Protein AF-A0A3A9EK99-F1 (afdb_monomer)

Sequence (168 aa):
MALDNLTIPALYSINSTQPDSRQIEITINLLFEGACFGKYLFSLEAINAAASDIQNVPIVDEDGTCGVGVIPESAGSRWTKLLVDGKWRNYLQVDALLWTKMQDKLPDIKKNSKDFYNIEVDLADVESDLQGNGLYVVSAFSVIGCRLTQQATDYSTFSNRYGKLPKR

Structure (mmCIF, N/CA/C/O backbone):
data_AF-A0A3A9EK99-F1
#
_entry.id   AF-A0A3A9EK99-F1
#
loop_
_atom_site.group_PDB
_atom_site.id
_atom_site.type_symbol
_atom_site.label_atom_id
_atom_site.label_alt_id
_atom_site.label_comp_id
_atom_site.label_asym_id
_atom_site.label_entity_id
_atom_site.label_seq_id
_atom_site.pdbx_PDB_ins_code
_atom_site.Cartn_x
_atom_site.Cartn_y
_atom_site.Cartn_z
_atom_site.occupancy
_atom_site.B_iso_or_equiv
_atom_site.auth_seq_id
_atom_site.auth_comp_id
_atom_site.auth_asym_id
_atom_site.auth_atom_id
_atom_site.pdbx_PDB_model_num
ATOM 1 N N . MET A 1 1 ? -17.245 -2.930 13.860 1.00 50.28 1 MET A N 1
ATOM 2 C CA . MET A 1 1 ? -17.864 -3.623 12.694 1.00 50.28 1 MET A CA 1
ATOM 3 C C . MET A 1 1 ? -16.707 -4.041 11.809 1.00 50.28 1 MET A C 1
ATOM 5 O O . MET A 1 1 ? -15.943 -3.157 11.443 1.00 50.28 1 MET A O 1
ATOM 9 N N . ALA A 1 2 ? -16.541 -5.333 11.525 1.00 53.75 2 ALA A N 1
ATOM 10 C CA . ALA A 1 2 ? -15.514 -5.787 10.590 1.00 53.75 2 ALA A CA 1
ATOM 11 C C . ALA A 1 2 ? -15.927 -5.396 9.163 1.00 53.75 2 ALA A C 1
ATOM 13 O O . ALA A 1 2 ? -17.092 -5.559 8.792 1.00 53.75 2 ALA A O 1
ATOM 14 N N . LEU A 1 3 ? -15.008 -4.800 8.410 1.00 63.88 3 LEU A N 1
ATOM 15 C CA . LEU A 1 3 ? -15.165 -4.569 6.981 1.00 63.88 3 LEU A CA 1
ATOM 16 C C . LEU A 1 3 ? -14.282 -5.587 6.261 1.00 63.88 3 LEU A C 1
ATOM 18 O O . LEU A 1 3 ? -13.071 -5.588 6.459 1.00 63.88 3 LEU A O 1
ATOM 22 N N . ASP A 1 4 ? -14.889 -6.414 5.412 1.00 72.19 4 ASP A N 1
ATOM 23 C CA . ASP A 1 4 ? -14.172 -7.541 4.810 1.00 72.19 4 ASP A CA 1
ATOM 24 C C . ASP A 1 4 ? -13.038 -7.092 3.880 1.00 72.19 4 ASP A C 1
ATOM 26 O O . ASP A 1 4 ? -12.004 -7.746 3.853 1.00 72.19 4 ASP A O 1
ATOM 30 N N . ASN A 1 5 ? -13.202 -5.981 3.143 1.00 83.75 5 ASN A N 1
ATOM 31 C CA . ASN A 1 5 ? -12.177 -5.457 2.234 1.00 83.75 5 ASN A CA 1
ATOM 32 C C . ASN A 1 5 ? -12.203 -3.921 2.119 1.00 83.75 5 ASN A C 1
ATOM 34 O O . ASN A 1 5 ? -13.277 -3.312 2.058 1.00 83.75 5 ASN A O 1
ATOM 38 N N . LEU A 1 6 ? -11.024 -3.301 2.011 1.00 87.00 6 LEU A N 1
ATOM 39 C CA . LEU A 1 6 ? -10.829 -1.857 1.848 1.00 87.00 6 LEU A CA 1
ATOM 40 C C . LEU A 1 6 ? -9.668 -1.569 0.890 1.00 87.00 6 LEU A C 1
ATOM 42 O O . LEU A 1 6 ? -8.553 -2.002 1.141 1.00 87.00 6 LEU A O 1
ATOM 46 N N . THR A 1 7 ? -9.893 -0.777 -0.155 1.00 89.25 7 THR A N 1
ATOM 47 C CA . THR A 1 7 ? -8.808 -0.305 -1.031 1.00 89.25 7 THR A CA 1
ATOM 48 C C . THR A 1 7 ? -8.400 1.102 -0.619 1.00 89.25 7 THR A C 1
ATOM 50 O O . THR A 1 7 ? -9.240 2.004 -0.612 1.00 89.25 7 THR A O 1
ATOM 53 N N . ILE A 1 8 ? -7.125 1.302 -0.293 1.00 89.81 8 ILE A N 1
ATOM 54 C CA . ILE A 1 8 ? -6.562 2.601 0.093 1.00 89.81 8 ILE A CA 1
ATOM 55 C C . ILE A 1 8 ? -5.510 3.064 -0.917 1.00 89.81 8 ILE A C 1
ATOM 57 O O . ILE A 1 8 ? -4.866 2.236 -1.562 1.00 89.81 8 ILE A O 1
ATOM 61 N N . PRO A 1 9 ? -5.288 4.377 -1.060 1.00 91.00 9 PRO A N 1
ATOM 62 C CA . PRO A 1 9 ? -4.244 4.865 -1.932 1.00 91.00 9 PRO A CA 1
ATOM 63 C C . PRO A 1 9 ? -2.899 4.970 -1.202 1.00 91.00 9 PRO A C 1
ATOM 65 O O . PRO A 1 9 ? -2.811 5.381 -0.043 1.00 91.00 9 PRO A O 1
ATOM 68 N N . ALA A 1 10 ? -1.829 4.683 -1.926 1.00 92.56 10 ALA A N 1
ATOM 69 C CA . ALA A 1 10 ? -0.448 4.742 -1.482 1.00 92.56 10 ALA A CA 1
ATOM 70 C C . ALA A 1 10 ? 0.443 5.294 -2.606 1.00 92.56 10 ALA A C 1
ATOM 72 O O . ALA A 1 10 ? -0.009 5.592 -3.715 1.00 92.56 10 ALA A O 1
ATOM 73 N N . LEU A 1 11 ? 1.732 5.445 -2.306 1.00 93.31 11 LEU A N 1
ATOM 74 C CA . LEU A 1 11 ? 2.723 5.889 -3.282 1.00 93.31 11 LEU A CA 1
ATOM 75 C C . LEU A 1 11 ? 3.824 4.857 -3.410 1.00 93.31 11 LEU A C 1
ATOM 77 O O . LEU A 1 11 ? 4.121 4.145 -2.460 1.00 93.31 11 LEU A O 1
ATOM 81 N N . TYR A 1 12 ? 4.522 4.859 -4.533 1.00 93.50 12 TYR A N 1
ATOM 82 C CA . TYR A 1 12 ? 5.808 4.194 -4.644 1.00 93.50 12 TYR A CA 1
ATOM 83 C C . TYR A 1 12 ? 6.834 5.083 -5.338 1.00 93.50 12 TYR A C 1
ATOM 85 O O . TYR A 1 12 ? 6.502 5.990 -6.100 1.00 93.50 12 TYR A O 1
ATOM 93 N N . SER A 1 13 ? 8.101 4.835 -5.037 1.00 91.81 13 SER A N 1
ATOM 94 C CA . SER A 1 13 ? 9.251 5.444 -5.693 1.00 91.81 13 SER A CA 1
ATOM 95 C C . SER A 1 13 ? 10.107 4.365 -6.330 1.00 91.81 13 SER A C 1
ATOM 97 O O . SER A 1 13 ? 10.077 3.203 -5.927 1.00 91.81 13 SER A O 1
ATOM 99 N N . ILE A 1 14 ? 10.896 4.752 -7.320 1.00 89.56 14 ILE A N 1
ATOM 100 C CA . ILE A 1 14 ? 11.690 3.815 -8.108 1.00 89.56 14 ILE A CA 1
ATOM 101 C C . ILE A 1 14 ? 13.132 3.926 -7.649 1.00 89.56 14 ILE A C 1
ATOM 103 O O . ILE A 1 14 ? 13.734 4.993 -7.743 1.00 89.56 14 ILE A O 1
ATOM 107 N N . ASN A 1 15 ? 13.672 2.824 -7.139 1.00 85.00 15 ASN A N 1
ATOM 108 C CA . ASN A 1 15 ? 15.016 2.785 -6.576 1.00 85.00 15 ASN A CA 1
ATOM 109 C C . ASN A 1 15 ? 16.051 2.572 -7.684 1.00 85.00 15 ASN A C 1
ATOM 111 O O . ASN A 1 15 ? 17.088 3.232 -7.709 1.00 85.00 15 ASN A O 1
ATOM 115 N N . SER A 1 16 ? 15.766 1.658 -8.619 1.00 75.94 16 SER A N 1
ATOM 116 C CA . SER A 1 16 ? 16.712 1.273 -9.664 1.00 75.94 16 SER A CA 1
ATOM 117 C C . SER A 1 16 ? 16.017 0.692 -10.896 1.00 75.94 16 SER A C 1
ATOM 119 O O . SER A 1 16 ? 15.144 -0.166 -10.797 1.00 75.94 16 SER A O 1
ATOM 121 N N . THR A 1 17 ? 16.444 1.147 -12.077 1.00 65.19 17 THR A N 1
ATOM 122 C CA . THR A 1 17 ? 16.012 0.644 -13.395 1.00 65.19 17 THR A CA 1
ATOM 123 C C . THR A 1 17 ? 17.231 0.119 -14.151 1.00 65.19 17 THR A C 1
ATOM 125 O O . THR A 1 17 ? 17.645 0.679 -15.169 1.00 65.19 17 THR A O 1
ATOM 128 N N . GLN A 1 18 ? 17.908 -0.896 -13.607 1.00 57.66 18 GLN A N 1
ATOM 129 C CA . GLN A 1 18 ? 19.131 -1.386 -14.245 1.00 57.66 18 GLN A CA 1
ATOM 130 C C . GLN A 1 18 ? 18.828 -1.992 -15.627 1.00 57.66 18 GLN A C 1
ATOM 132 O O . GLN A 1 18 ? 17.868 -2.749 -15.758 1.00 57.66 18 GLN A O 1
ATOM 137 N N . PRO A 1 19 ? 19.646 -1.697 -16.654 1.00 52.88 19 PRO A N 1
ATOM 138 C CA . PRO A 1 19 ? 19.405 -2.144 -18.028 1.00 52.88 19 PRO A CA 1
ATOM 139 C C . PRO A 1 19 ? 19.496 -3.667 -18.223 1.00 52.88 19 PRO A C 1
ATOM 141 O O . PRO A 1 19 ? 18.957 -4.165 -19.203 1.00 52.88 19 PRO A O 1
ATOM 144 N N . ASP A 1 20 ? 20.142 -4.388 -17.303 1.00 57.53 20 ASP A N 1
ATOM 145 C CA . ASP A 1 20 ? 20.334 -5.848 -17.358 1.00 57.53 20 ASP A CA 1
ATOM 146 C C . ASP A 1 20 ? 19.490 -6.605 -16.309 1.00 57.53 20 ASP A C 1
ATOM 148 O O . ASP A 1 20 ? 19.574 -7.823 -16.158 1.00 57.53 20 ASP A O 1
ATOM 152 N N . SER A 1 21 ? 18.653 -5.891 -15.546 1.00 69.88 21 SER A N 1
ATOM 153 C CA . SER A 1 21 ? 17.819 -6.525 -14.527 1.00 69.88 21 SER A CA 1
ATOM 154 C C . SER A 1 21 ? 16.484 -6.983 -15.109 1.00 69.88 21 SER A C 1
ATOM 156 O O . SER A 1 21 ? 15.782 -6.261 -15.820 1.00 69.88 21 SER A O 1
ATOM 158 N N . ARG A 1 22 ? 16.072 -8.195 -14.728 1.00 82.75 22 ARG A N 1
ATOM 159 C CA . ARG A 1 22 ? 14.718 -8.718 -14.988 1.00 82.75 22 ARG A CA 1
ATOM 160 C C . ARG A 1 22 ? 13.651 -8.044 -14.113 1.00 82.75 22 ARG A C 1
ATOM 162 O O . ARG A 1 22 ? 12.467 -8.376 -14.215 1.00 82.75 22 ARG A O 1
ATOM 169 N N . GLN A 1 23 ? 14.076 -7.152 -13.220 1.00 87.75 23 GLN A N 1
ATOM 170 C CA . GLN A 1 23 ? 13.255 -6.525 -12.198 1.00 87.75 2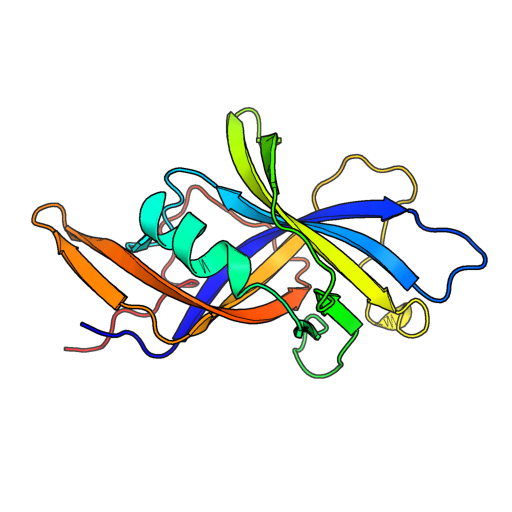3 GLN A CA 1
ATOM 171 C C . GLN A 1 23 ? 13.594 -5.039 -12.034 1.00 87.75 23 GLN A C 1
ATOM 173 O O . GLN A 1 23 ? 14.749 -4.628 -12.152 1.00 87.75 23 GLN A O 1
ATOM 178 N N . ILE A 1 24 ? 12.575 -4.244 -11.732 1.00 89.25 24 ILE A N 1
ATOM 179 C CA . ILE A 1 24 ? 12.687 -2.858 -11.289 1.00 89.25 24 ILE A CA 1
ATOM 180 C C . ILE A 1 24 ? 12.472 -2.864 -9.783 1.00 89.25 24 ILE A C 1
ATOM 182 O O . ILE A 1 24 ? 11.432 -3.322 -9.310 1.00 89.25 24 ILE A O 1
ATOM 186 N N . GLU A 1 25 ? 13.447 -2.350 -9.046 1.00 90.88 25 GLU A N 1
ATOM 187 C CA . GLU A 1 25 ? 13.328 -2.187 -7.601 1.00 90.88 25 GLU A CA 1
ATOM 188 C C . GLU A 1 25 ? 12.532 -0.922 -7.301 1.00 90.88 25 GLU A C 1
ATOM 190 O O . GLU A 1 25 ? 12.868 0.170 -7.779 1.00 90.88 25 GLU A O 1
ATOM 195 N N . ILE A 1 26 ? 11.490 -1.069 -6.491 1.00 92.81 26 ILE A N 1
ATOM 196 C CA . ILE A 1 26 ? 10.653 0.032 -6.029 1.00 92.81 26 ILE A CA 1
ATOM 197 C C . ILE A 1 26 ? 10.562 0.020 -4.503 1.00 92.81 26 ILE A C 1
ATOM 199 O O . ILE A 1 26 ? 10.709 -1.018 -3.863 1.00 92.81 26 ILE A O 1
ATOM 203 N N . THR A 1 27 ? 10.276 1.181 -3.926 1.00 94.44 27 THR A N 1
ATOM 204 C CA . THR A 1 27 ? 9.876 1.312 -2.522 1.00 94.44 27 THR A CA 1
ATOM 205 C C . THR A 1 27 ? 8.425 1.759 -2.488 1.00 94.44 27 THR A C 1
ATOM 207 O O . THR A 1 27 ? 8.111 2.824 -3.018 1.00 94.44 27 THR A O 1
ATOM 210 N N . ILE A 1 28 ? 7.544 0.986 -1.858 1.00 95.38 28 ILE A N 1
ATOM 211 C CA . ILE A 1 28 ? 6.151 1.370 -1.623 1.00 95.38 28 ILE A CA 1
ATOM 212 C C . ILE A 1 28 ? 6.081 2.122 -0.292 1.00 95.38 28 ILE A C 1
ATOM 214 O O . ILE A 1 28 ? 6.433 1.590 0.754 1.00 95.38 28 ILE A O 1
ATOM 218 N N . ASN A 1 29 ? 5.609 3.363 -0.337 1.00 94.69 29 ASN A N 1
ATOM 219 C CA . ASN A 1 29 ? 5.238 4.192 0.806 1.00 94.69 29 ASN A CA 1
ATOM 220 C C . ASN A 1 29 ? 3.780 3.874 1.167 1.00 94.69 29 ASN A C 1
ATOM 222 O O . ASN A 1 29 ? 2.855 4.545 0.706 1.00 94.69 29 ASN A O 1
ATOM 226 N N . LEU A 1 30 ? 3.593 2.799 1.930 1.00 92.62 30 LEU A N 1
ATOM 227 C CA . LEU A 1 30 ? 2.322 2.087 2.047 1.00 92.62 30 LEU A CA 1
ATOM 228 C C . LEU A 1 30 ? 1.290 2.852 2.882 1.00 92.62 30 LEU A C 1
ATOM 230 O O . LEU A 1 30 ? 0.180 3.107 2.430 1.00 92.62 30 LEU A O 1
ATOM 234 N N . LEU A 1 31 ? 1.677 3.259 4.088 1.00 92.50 31 LEU A N 1
ATOM 235 C CA . LEU A 1 31 ? 0.842 3.994 5.041 1.00 92.50 31 LEU A CA 1
ATOM 236 C C . LEU A 1 31 ? 1.700 5.034 5.753 1.00 92.50 31 LEU A C 1
ATOM 238 O O . LEU A 1 31 ? 2.902 4.844 5.886 1.00 92.50 31 LEU A O 1
ATOM 242 N N . PHE A 1 32 ? 1.107 6.127 6.229 1.00 90.62 32 PHE A N 1
ATOM 243 C CA . PHE A 1 32 ? 1.805 7.096 7.074 1.00 90.62 32 PHE A CA 1
ATOM 244 C C . PHE A 1 32 ? 1.142 7.238 8.439 1.00 90.62 32 PHE A C 1
ATOM 246 O O . PHE A 1 32 ? -0.028 6.913 8.619 1.00 90.62 32 PHE A O 1
ATOM 253 N N . GLU A 1 33 ? 1.899 7.735 9.410 1.00 88.12 33 GLU A N 1
ATOM 254 C CA . GLU A 1 33 ? 1.396 7.984 10.757 1.00 88.12 33 GLU A CA 1
ATOM 255 C C . GLU A 1 33 ? 0.209 8.962 10.733 1.00 88.12 33 GLU A C 1
ATOM 257 O O . GLU A 1 33 ? 0.315 10.080 10.221 1.00 88.12 33 GLU A O 1
ATOM 262 N N . GLY A 1 34 ? -0.934 8.526 11.272 1.00 83.94 34 GLY A N 1
ATOM 263 C CA . GLY A 1 34 ? -2.182 9.292 11.235 1.00 83.94 34 GLY A CA 1
ATOM 264 C C . GLY A 1 34 ? -2.882 9.279 9.873 1.00 83.94 34 GLY A C 1
ATOM 265 O O . GLY A 1 34 ? -3.687 10.173 9.599 1.00 83.94 34 GLY A O 1
ATOM 266 N N . ALA A 1 35 ? -2.579 8.304 9.008 1.00 87.44 35 ALA A N 1
ATOM 267 C CA . ALA A 1 35 ? -3.285 8.116 7.748 1.00 87.44 35 ALA A CA 1
ATOM 268 C C . ALA A 1 35 ? -4.794 7.986 7.986 1.00 87.44 35 ALA A C 1
ATOM 270 O O . ALA A 1 35 ? -5.256 7.183 8.796 1.00 87.44 35 ALA A O 1
ATOM 271 N N . CYS A 1 36 ? -5.558 8.803 7.268 1.00 87.75 36 CYS A N 1
ATOM 272 C CA . CYS A 1 36 ? -7.008 8.819 7.328 1.00 87.75 36 CYS A CA 1
ATOM 273 C C . CYS A 1 36 ? -7.547 8.795 5.900 1.00 87.75 36 CYS A C 1
ATOM 275 O O . CYS A 1 36 ? -7.322 9.737 5.139 1.00 87.75 36 CYS A O 1
ATOM 277 N N . PHE A 1 37 ? -8.231 7.712 5.537 1.00 85.69 37 PHE A N 1
ATOM 278 C CA . PHE A 1 37 ? -8.780 7.507 4.199 1.00 85.69 37 PHE A CA 1
ATOM 279 C C . PHE A 1 37 ? -10.296 7.395 4.282 1.00 85.69 37 PHE A C 1
ATOM 281 O O . PHE A 1 37 ? -10.844 6.478 4.900 1.00 85.69 37 PHE A O 1
ATOM 288 N N . GLY A 1 38 ? -10.997 8.373 3.704 1.00 82.50 38 GLY A N 1
ATOM 289 C CA . GLY A 1 38 ? -12.423 8.521 3.973 1.00 82.50 38 GLY A CA 1
ATOM 290 C C . GLY A 1 38 ? -12.642 8.655 5.482 1.00 82.50 38 GLY A C 1
ATOM 291 O O . GLY A 1 38 ? -12.088 9.546 6.112 1.00 82.50 38 GLY A O 1
ATOM 292 N N . LYS A 1 39 ? -13.426 7.762 6.086 1.00 84.81 39 LYS A N 1
ATOM 293 C CA . LYS A 1 39 ? -13.678 7.786 7.537 1.00 84.81 39 LYS A CA 1
ATOM 294 C C . LYS A 1 39 ? -12.776 6.852 8.345 1.00 84.81 39 LYS A C 1
ATOM 296 O O . LYS A 1 39 ? -12.968 6.777 9.553 1.00 84.81 39 LYS A O 1
ATOM 301 N N . TYR A 1 40 ? -11.844 6.145 7.710 1.00 87.94 40 TYR A N 1
ATOM 302 C CA . TYR A 1 40 ? -10.993 5.156 8.366 1.00 87.94 40 TYR A CA 1
ATOM 303 C C . TYR A 1 40 ? -9.674 5.791 8.794 1.00 87.94 40 TYR A C 1
ATOM 305 O O . TYR A 1 40 ? -8.865 6.170 7.948 1.00 87.94 40 TYR A O 1
ATOM 313 N N . LEU A 1 41 ? -9.476 5.917 10.104 1.00 91.00 41 LEU A N 1
ATOM 314 C CA . LEU A 1 41 ? -8.254 6.422 10.718 1.00 91.00 41 LEU A CA 1
ATOM 315 C C . LEU A 1 41 ? -7.378 5.244 11.143 1.00 91.00 41 LEU A C 1
ATOM 317 O O . LEU A 1 41 ? -7.771 4.463 12.007 1.00 91.00 41 LEU A O 1
ATOM 321 N N . PHE A 1 42 ? -6.183 5.147 10.576 1.00 91.88 42 PHE A N 1
ATOM 322 C CA . PHE A 1 42 ? -5.232 4.086 10.876 1.00 91.88 42 PHE A CA 1
ATOM 323 C C . PHE A 1 42 ? -4.372 4.485 12.071 1.00 91.88 42 PHE A C 1
ATOM 325 O O . PHE A 1 42 ? -3.618 5.461 12.022 1.00 91.88 42 PHE A O 1
ATOM 332 N N . SER A 1 43 ? -4.509 3.736 13.166 1.00 90.31 43 SER A N 1
ATOM 333 C CA . SER A 1 43 ? -3.672 3.929 14.347 1.00 90.31 43 SER A CA 1
ATOM 334 C C . SER A 1 43 ? -2.240 3.462 14.072 1.00 90.31 43 SER A C 1
ATOM 336 O O . SER A 1 43 ? -2.010 2.518 13.316 1.00 90.31 43 SER A O 1
ATOM 338 N N . LEU A 1 44 ? -1.257 4.112 14.701 1.00 91.62 44 LEU A N 1
ATOM 339 C CA . LEU A 1 44 ? 0.146 3.703 14.584 1.00 91.62 44 LEU A CA 1
ATOM 340 C C . LEU A 1 44 ? 0.355 2.260 15.076 1.00 91.62 44 LEU A C 1
ATOM 342 O O . LEU A 1 44 ? 1.150 1.522 14.501 1.00 91.62 44 LEU A O 1
ATOM 346 N N . GLU A 1 45 ? -0.382 1.857 16.113 1.00 92.44 45 GLU A N 1
ATOM 347 C CA . GLU A 1 45 ? -0.365 0.493 16.647 1.00 92.44 45 GLU A CA 1
ATOM 348 C C . GLU A 1 45 ? -0.840 -0.526 15.607 1.00 92.44 45 GLU A C 1
ATOM 350 O O . GLU A 1 45 ? -0.125 -1.494 15.357 1.00 92.44 45 GLU A O 1
ATOM 355 N N . ALA A 1 46 ? -1.966 -0.268 14.930 1.00 92.38 46 ALA A N 1
ATOM 356 C CA . ALA A 1 46 ? -2.465 -1.137 13.865 1.00 92.38 46 ALA A CA 1
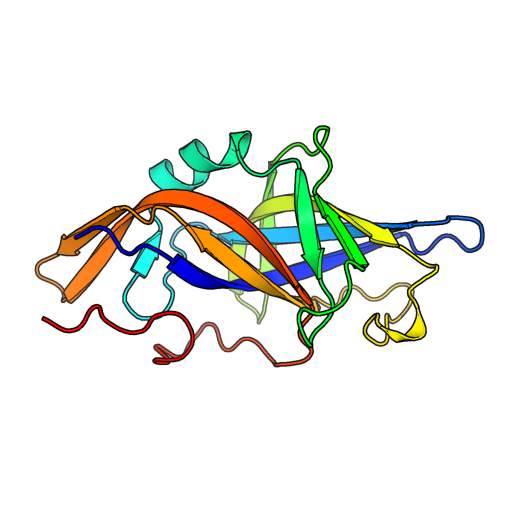ATOM 357 C C . ALA A 1 46 ? -1.473 -1.253 12.699 1.00 92.38 46 ALA A C 1
ATOM 359 O O . ALA A 1 46 ? -1.221 -2.348 12.203 1.00 92.38 46 ALA A O 1
ATOM 360 N N . ILE A 1 47 ? -0.871 -0.132 12.281 1.00 94.12 47 ILE A N 1
ATOM 361 C CA . ILE A 1 47 ? 0.114 -0.122 11.189 1.00 94.12 47 ILE A CA 1
ATOM 362 C C . ILE A 1 47 ? 1.351 -0.950 11.565 1.00 94.12 47 ILE A C 1
ATOM 364 O O . ILE A 1 47 ? 1.841 -1.724 10.749 1.00 94.12 47 ILE A O 1
ATOM 368 N N . ASN A 1 48 ? 1.851 -0.806 12.795 1.00 93.06 48 ASN A N 1
ATOM 369 C CA . ASN A 1 48 ? 3.005 -1.571 13.268 1.00 93.06 48 ASN A CA 1
ATOM 370 C C . ASN A 1 48 ? 2.694 -3.062 13.423 1.00 93.06 48 ASN A C 1
ATOM 372 O O . ASN A 1 48 ? 3.555 -3.882 13.118 1.00 93.06 48 ASN A O 1
ATOM 376 N N . ALA A 1 49 ? 1.489 -3.413 13.877 1.00 92.12 49 ALA A N 1
ATOM 377 C CA . ALA A 1 49 ? 1.062 -4.803 13.995 1.00 92.12 49 ALA A CA 1
ATOM 378 C C . ALA A 1 49 ? 0.986 -5.488 12.624 1.00 92.12 49 ALA A C 1
ATOM 380 O O . ALA A 1 49 ? 1.471 -6.602 12.476 1.00 92.12 49 ALA A O 1
ATOM 381 N N . ALA A 1 50 ? 0.465 -4.793 11.609 1.00 90.81 50 ALA A N 1
ATOM 382 C CA . ALA A 1 50 ? 0.394 -5.320 10.249 1.00 90.81 50 ALA A CA 1
ATOM 383 C C . ALA A 1 50 ? 1.768 -5.410 9.558 1.00 90.81 50 ALA A C 1
ATOM 385 O O . ALA A 1 50 ? 1.905 -6.114 8.564 1.00 90.81 50 ALA A O 1
ATOM 386 N N . ALA A 1 51 ? 2.793 -4.703 10.048 1.00 88.38 51 ALA A N 1
ATOM 387 C CA . ALA A 1 51 ? 4.059 -4.498 9.341 1.00 88.38 51 ALA A CA 1
ATOM 388 C C . ALA A 1 51 ? 4.877 -5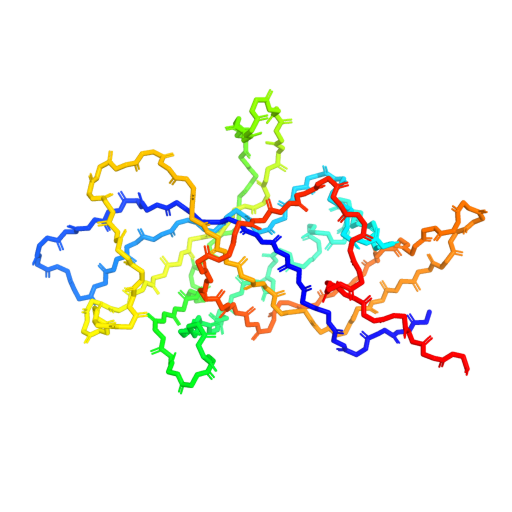.779 9.084 1.00 88.38 51 ALA A C 1
ATOM 390 O O . ALA A 1 51 ? 5.676 -5.789 8.146 1.00 88.38 51 ALA A O 1
ATOM 391 N N . SER A 1 52 ? 4.703 -6.829 9.897 1.00 83.06 52 SER A N 1
ATOM 392 C CA . SER A 1 52 ? 5.303 -8.159 9.678 1.00 83.06 52 SER A CA 1
ATOM 393 C C . SER A 1 52 ? 4.586 -8.974 8.607 1.00 83.06 52 SER A C 1
ATOM 395 O O . SER A 1 52 ? 5.179 -9.873 8.016 1.00 83.06 52 SER A O 1
ATOM 397 N N . ASP A 1 53 ? 3.320 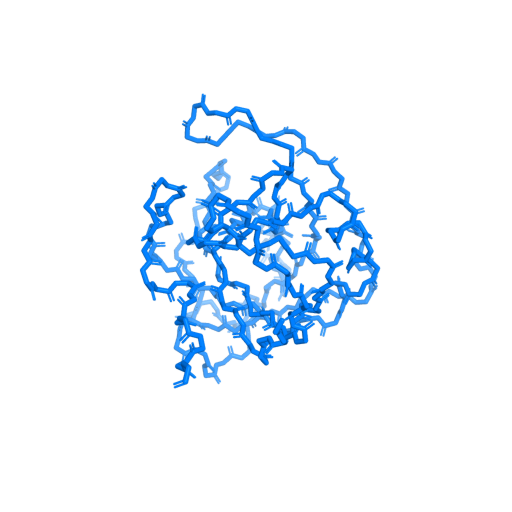-8.655 8.358 1.00 83.06 53 ASP A N 1
ATOM 398 C CA . ASP A 1 53 ? 2.442 -9.429 7.484 1.00 83.06 53 ASP A CA 1
ATOM 399 C C . ASP A 1 53 ? 2.465 -8.883 6.049 1.00 83.06 53 ASP A C 1
ATOM 401 O O . ASP A 1 53 ? 1.935 -9.506 5.131 1.00 83.06 53 ASP A O 1
ATOM 405 N N . ILE A 1 54 ? 3.128 -7.739 5.827 1.00 90.31 54 ILE A N 1
ATOM 406 C CA . ILE A 1 54 ? 3.306 -7.111 4.511 1.00 90.31 54 ILE A CA 1
ATOM 407 C C . ILE A 1 54 ? 4.435 -7.803 3.743 1.00 90.31 54 ILE A C 1
ATOM 409 O O . ILE A 1 54 ? 5.487 -7.230 3.464 1.00 90.31 54 ILE A O 1
ATOM 413 N N . GLN A 1 55 ? 4.205 -9.061 3.403 1.00 90.88 55 GLN A N 1
ATOM 414 C CA . GLN A 1 55 ? 5.147 -9.901 2.685 1.00 90.88 55 GLN A CA 1
ATOM 415 C C . GLN A 1 55 ? 4.397 -10.864 1.767 1.00 90.88 55 GLN A C 1
ATOM 417 O O . GLN A 1 55 ? 3.253 -11.226 2.028 1.00 90.88 55 GLN A O 1
ATOM 422 N N . ASN A 1 56 ? 5.033 -11.278 0.671 1.00 93.38 56 ASN A N 1
ATOM 423 C CA . ASN A 1 56 ? 4.412 -12.099 -0.375 1.00 93.38 56 ASN A CA 1
ATOM 424 C C . ASN A 1 56 ? 3.117 -11.498 -0.959 1.00 93.38 56 ASN A C 1
ATOM 426 O O . ASN A 1 56 ? 2.218 -12.220 -1.390 1.00 93.38 56 ASN A O 1
ATOM 430 N N . VAL A 1 57 ? 3.042 -10.167 -1.018 1.00 95.88 57 VAL A N 1
ATOM 431 C CA . VAL A 1 57 ? 1.878 -9.443 -1.540 1.00 95.88 57 VAL A CA 1
ATOM 432 C C . VAL A 1 57 ? 2.030 -9.251 -3.054 1.00 95.88 57 VAL A C 1
ATOM 434 O O . VAL A 1 57 ? 3.031 -8.673 -3.492 1.00 95.88 57 VAL A O 1
ATOM 437 N N . PRO A 1 58 ? 1.073 -9.704 -3.881 1.00 96.25 58 PRO A N 1
ATOM 438 C CA . PRO A 1 58 ? 1.139 -9.525 -5.326 1.00 96.25 58 PRO A CA 1
ATOM 439 C C . PRO A 1 58 ? 0.903 -8.064 -5.725 1.00 96.25 58 PRO A C 1
ATOM 441 O O . PRO A 1 58 ? 0.061 -7.374 -5.151 1.00 96.25 58 PRO A O 1
ATOM 444 N N . ILE A 1 59 ? 1.606 -7.621 -6.768 1.00 96.81 59 ILE A N 1
ATOM 445 C CA . ILE A 1 59 ? 1.355 -6.345 -7.441 1.00 96.81 59 ILE A CA 1
ATOM 446 C C . ILE A 1 59 ? 0.789 -6.642 -8.827 1.00 96.81 59 ILE A C 1
ATOM 448 O O . ILE A 1 59 ? 1.414 -7.365 -9.610 1.00 96.81 59 ILE A O 1
ATOM 452 N N . VAL A 1 60 ? -0.374 -6.078 -9.136 1.00 95.62 60 VAL A N 1
ATOM 453 C CA . VAL A 1 60 ? -1.048 -6.224 -10.433 1.00 95.62 60 VAL A CA 1
ATOM 454 C C . VAL A 1 60 ? -1.034 -4.926 -11.244 1.00 95.62 60 VAL A C 1
ATOM 456 O O . VAL A 1 60 ? -0.804 -3.839 -10.704 1.00 95.62 60 VAL A O 1
ATOM 459 N N . ASP A 1 61 ? -1.224 -5.057 -12.557 1.00 92.69 61 ASP A N 1
ATOM 460 C CA . ASP A 1 61 ? -1.413 -3.931 -13.473 1.00 92.69 61 ASP A CA 1
ATOM 461 C C . ASP A 1 61 ? -2.694 -3.142 -13.160 1.00 92.69 61 ASP A C 1
ATOM 463 O O . ASP A 1 61 ? -3.497 -3.537 -12.316 1.00 92.69 61 ASP A O 1
ATOM 467 N N . GLU A 1 62 ? -2.887 -2.012 -13.838 1.00 88.44 62 GLU A N 1
ATOM 468 C CA . GLU A 1 62 ? -4.007 -1.094 -13.578 1.00 88.44 62 GLU A CA 1
ATOM 469 C C . GLU A 1 62 ? -5.387 -1.748 -13.745 1.00 88.44 62 GLU A C 1
ATOM 471 O O . GLU A 1 62 ? -6.303 -1.482 -12.963 1.00 88.44 62 GLU A O 1
ATOM 476 N N . ASP A 1 63 ? -5.517 -2.678 -14.691 1.00 86.19 63 ASP A N 1
ATOM 477 C CA . ASP A 1 63 ? -6.752 -3.433 -14.915 1.00 86.19 63 ASP A CA 1
ATOM 478 C C . ASP A 1 63 ? -6.953 -4.575 -13.898 1.00 86.19 63 ASP A C 1
ATOM 480 O O . ASP A 1 63 ? -8.025 -5.182 -13.838 1.00 86.19 63 ASP A O 1
ATOM 484 N N . GLY A 1 64 ? -5.937 -4.886 -13.085 1.00 85.69 64 GLY A N 1
ATOM 485 C CA . GLY A 1 64 ? -5.950 -5.981 -12.115 1.00 85.69 64 GLY A CA 1
ATOM 486 C C . GLY A 1 64 ? -5.921 -7.373 -12.750 1.00 85.69 64 GLY A C 1
ATOM 487 O O . GLY A 1 64 ? -6.321 -8.350 -12.118 1.00 85.69 64 GLY A O 1
ATOM 488 N N . THR A 1 65 ? -5.484 -7.477 -14.005 1.00 86.81 65 THR A N 1
ATOM 489 C CA . THR A 1 65 ? -5.536 -8.715 -14.800 1.00 86.81 65 THR A CA 1
ATOM 490 C C . THR A 1 65 ? -4.195 -9.428 -14.878 1.00 86.81 65 THR A C 1
ATOM 492 O O . THR A 1 65 ? -4.153 -10.649 -15.039 1.00 86.81 65 THR A O 1
ATOM 495 N N . CYS A 1 66 ? -3.095 -8.685 -14.752 1.00 89.62 66 CYS A N 1
ATOM 496 C CA . CYS A 1 66 ? -1.747 -9.209 -14.903 1.00 89.62 66 CYS A CA 1
ATOM 497 C C . CYS A 1 66 ? -0.941 -8.966 -13.633 1.00 89.62 66 CYS A C 1
ATOM 499 O O . CYS A 1 66 ? -0.811 -7.834 -13.180 1.00 89.62 66 CYS A O 1
ATOM 501 N N . GLY A 1 67 ? -0.322 -10.018 -13.095 1.00 92.94 67 GLY A N 1
ATOM 502 C CA . GLY A 1 67 ? 0.727 -9.853 -12.095 1.00 92.94 67 GLY A CA 1
ATOM 503 C C . GLY A 1 67 ? 1.935 -9.168 -12.731 1.00 92.94 67 GLY A C 1
ATOM 504 O O . GLY A 1 67 ? 2.528 -9.696 -13.676 1.00 92.94 67 GLY A O 1
ATOM 505 N N . VAL A 1 68 ? 2.317 -8.017 -12.191 1.00 94.25 68 VAL A N 1
ATOM 506 C CA . VAL A 1 68 ? 3.454 -7.212 -12.657 1.00 94.25 68 VAL A CA 1
ATOM 507 C C . VAL A 1 68 ? 4.557 -7.094 -11.617 1.00 94.25 68 VAL A C 1
ATOM 509 O O . VAL A 1 68 ? 5.640 -6.630 -11.957 1.00 94.25 68 VAL A O 1
ATOM 512 N N . GLY A 1 69 ? 4.331 -7.538 -10.383 1.00 94.94 69 GLY A N 1
ATOM 513 C CA . GLY A 1 69 ? 5.344 -7.505 -9.343 1.00 94.94 69 GLY A CA 1
ATOM 514 C C . GLY A 1 69 ? 4.935 -8.191 -8.049 1.00 94.94 69 GLY A C 1
ATOM 515 O O . GLY A 1 69 ? 3.903 -8.858 -7.974 1.00 94.94 69 GLY A O 1
ATOM 516 N N . VAL A 1 70 ? 5.769 -8.023 -7.026 1.00 96.00 70 VAL A N 1
ATOM 517 C CA . VAL A 1 70 ? 5.571 -8.616 -5.701 1.00 96.00 70 VAL A CA 1
ATOM 518 C C . VAL A 1 70 ? 6.300 -7.815 -4.619 1.00 96.00 70 VAL A C 1
ATOM 520 O O . VAL A 1 70 ? 7.390 -7.292 -4.863 1.00 96.00 70 VAL A O 1
ATOM 523 N N . ILE A 1 71 ? 5.722 -7.760 -3.419 1.00 95.94 71 ILE A N 1
ATOM 524 C CA . ILE A 1 71 ? 6.444 -7.489 -2.171 1.00 95.94 71 ILE A CA 1
ATOM 525 C C . ILE A 1 71 ? 7.018 -8.837 -1.707 1.00 95.94 71 ILE A C 1
ATOM 527 O O . ILE A 1 71 ? 6.237 -9.704 -1.314 1.00 95.94 71 ILE A O 1
ATOM 531 N N . PRO A 1 72 ? 8.334 -9.086 -1.819 1.00 92.69 72 PRO A N 1
ATOM 532 C CA . PRO A 1 72 ? 8.906 -10.401 -1.531 1.00 92.69 72 PRO A CA 1
ATOM 533 C C . PRO A 1 72 ? 8.821 -10.764 -0.042 1.00 92.69 72 PRO A C 1
ATOM 535 O O . PRO A 1 72 ? 8.708 -9.891 0.808 1.00 92.69 72 PRO A O 1
ATOM 538 N N . GLU A 1 73 ? 8.954 -12.050 0.288 1.00 89.19 73 GLU A N 1
ATOM 539 C CA . GLU A 1 73 ? 9.028 -12.529 1.682 1.00 89.19 73 GLU A CA 1
ATOM 540 C C . GLU A 1 73 ? 10.168 -11.890 2.484 1.00 89.19 73 GLU A C 1
ATOM 542 O O . GLU A 1 73 ? 10.054 -11.610 3.668 1.00 89.19 73 GLU A O 1
ATOM 547 N N . SER A 1 74 ? 11.286 -11.610 1.817 1.00 85.75 74 SER A N 1
ATOM 548 C CA . SER A 1 74 ? 12.432 -10.947 2.435 1.00 85.75 74 SER A CA 1
ATOM 549 C C . SER A 1 74 ? 12.245 -9.437 2.606 1.00 85.75 74 SER A C 1
ATOM 551 O O . SER A 1 74 ? 13.194 -8.764 3.013 1.00 85.75 74 SER A O 1
ATOM 553 N N . ALA A 1 75 ? 11.096 -8.874 2.216 1.00 82.62 75 ALA A N 1
ATOM 554 C CA . ALA A 1 75 ? 10.846 -7.447 2.341 1.00 82.62 75 ALA A CA 1
ATOM 555 C C . ALA A 1 75 ? 10.753 -7.070 3.821 1.00 82.62 75 ALA A C 1
ATOM 557 O O . ALA A 1 75 ? 9.853 -7.488 4.542 1.00 82.62 75 ALA A O 1
ATOM 558 N N . GLY A 1 76 ? 11.698 -6.249 4.271 1.00 85.31 76 GLY A N 1
ATOM 559 C CA . GLY A 1 76 ? 11.595 -5.583 5.559 1.00 85.31 76 GLY A CA 1
ATOM 560 C C . GLY A 1 76 ? 10.729 -4.335 5.444 1.00 85.31 76 GLY A C 1
ATOM 561 O O . GLY A 1 76 ? 10.816 -3.599 4.457 1.00 85.31 76 GLY A O 1
ATOM 562 N N . SER A 1 77 ? 9.946 -4.056 6.481 1.00 91.88 77 SER A N 1
ATOM 563 C CA . SER A 1 77 ? 9.289 -2.764 6.636 1.00 91.88 77 SER A CA 1
ATOM 564 C C . SER A 1 77 ? 10.176 -1.785 7.413 1.00 91.88 77 SER A C 1
ATOM 566 O O . SER A 1 77 ? 10.956 -2.168 8.289 1.00 91.88 77 SER A O 1
ATOM 568 N N . ARG A 1 78 ? 10.107 -0.496 7.069 1.00 94.50 78 ARG A N 1
ATOM 569 C CA . ARG A 1 78 ? 10.865 0.569 7.747 1.00 94.50 78 ARG A CA 1
ATOM 570 C C . ARG A 1 78 ? 10.088 1.873 7.782 1.00 94.50 78 ARG A C 1
ATOM 572 O O . ARG A 1 78 ? 9.411 2.221 6.823 1.00 94.50 78 ARG A O 1
ATOM 579 N N . TRP A 1 79 ? 10.244 2.641 8.853 1.00 95.44 79 TRP A N 1
ATOM 580 C CA . TRP A 1 79 ? 9.694 3.993 8.929 1.00 95.44 79 TRP A CA 1
ATOM 581 C C . TRP A 1 79 ? 10.651 5.001 8.297 1.00 95.44 79 TRP A C 1
ATOM 583 O O . TRP A 1 79 ? 11.844 5.005 8.594 1.00 95.44 79 TRP A O 1
ATOM 593 N N . THR A 1 80 ? 10.146 5.853 7.407 1.00 95.38 80 THR A N 1
ATOM 594 C CA . THR A 1 80 ? 10.932 6.898 6.743 1.00 95.38 80 THR A CA 1
ATOM 595 C C . THR A 1 80 ? 10.129 8.182 6.606 1.00 95.38 80 THR A C 1
ATOM 597 O O . THR A 1 80 ? 8.989 8.199 6.141 1.00 95.38 80 THR A O 1
ATOM 600 N N . LYS A 1 81 ? 10.758 9.298 6.977 1.00 94.94 81 LYS A N 1
ATOM 601 C CA . LYS A 1 81 ? 10.166 10.628 6.866 1.00 94.94 81 LYS A CA 1
ATOM 602 C C . LYS A 1 81 ? 10.369 11.188 5.458 1.00 94.94 81 LYS A C 1
ATOM 604 O O . LYS A 1 81 ? 11.503 11.383 5.029 1.00 94.94 81 LYS A O 1
ATOM 609 N N . LEU A 1 82 ? 9.273 11.495 4.769 1.00 91.94 82 LEU A N 1
ATOM 610 C CA . LEU A 1 82 ? 9.269 12.012 3.400 1.00 91.94 82 LEU A CA 1
ATOM 611 C C . LEU A 1 82 ? 8.503 13.330 3.302 1.00 91.94 82 LEU A C 1
ATOM 613 O O . LEU A 1 82 ? 7.540 13.564 4.035 1.00 91.94 82 LEU A O 1
ATOM 617 N N . LEU A 1 83 ? 8.928 14.181 2.369 1.00 89.38 83 LEU A N 1
ATOM 618 C CA . LEU A 1 83 ? 8.205 15.384 1.971 1.00 89.38 83 LEU A CA 1
ATOM 619 C C . LEU A 1 83 ? 7.358 15.051 0.741 1.00 89.38 83 LEU A C 1
ATOM 621 O O . LEU A 1 83 ? 7.898 14.880 -0.349 1.00 89.38 83 LEU A O 1
ATOM 625 N N . VAL A 1 84 ? 6.043 14.958 0.925 1.00 85.06 84 VAL A N 1
ATOM 626 C CA . VAL A 1 84 ? 5.071 14.650 -0.135 1.00 85.06 84 VAL A CA 1
ATOM 627 C C . VAL A 1 84 ? 4.059 15.787 -0.183 1.00 85.06 84 VAL A C 1
ATOM 629 O O . VAL A 1 84 ? 3.506 16.161 0.851 1.00 85.06 84 VAL A O 1
ATOM 632 N N . ASP A 1 85 ? 3.858 16.3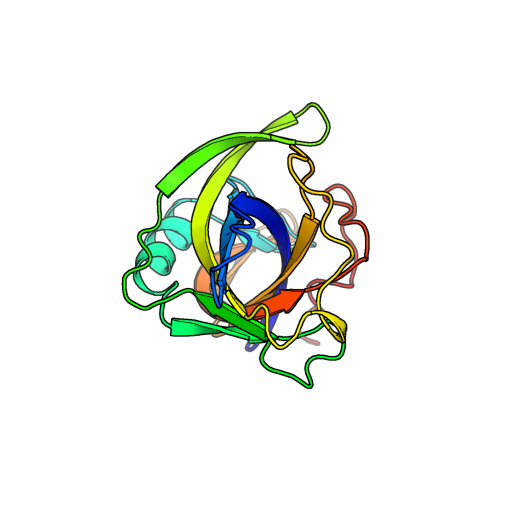84 -1.358 1.00 82.75 85 ASP A N 1
ATOM 633 C CA . ASP A 1 85 ? 2.955 17.528 -1.571 1.00 82.75 85 ASP A CA 1
ATOM 634 C C . ASP A 1 85 ? 3.187 18.691 -0.589 1.00 82.75 85 ASP A C 1
ATOM 636 O O . ASP A 1 85 ? 2.258 19.281 -0.034 1.00 82.75 85 ASP A O 1
ATOM 640 N N . GLY A 1 86 ? 4.459 18.988 -0.303 1.00 85.06 86 GLY A N 1
ATOM 641 C CA . GLY A 1 86 ? 4.847 20.051 0.630 1.00 85.06 86 GLY A CA 1
ATOM 642 C C . GLY A 1 86 ? 4.580 19.739 2.108 1.00 85.06 86 GLY A C 1
ATOM 643 O O . GLY A 1 86 ? 4.806 20.601 2.958 1.00 85.06 86 GLY A O 1
ATOM 644 N N . LYS A 1 87 ? 4.140 18.519 2.446 1.00 87.44 87 LYS A N 1
ATOM 645 C CA . LYS A 1 87 ? 3.899 18.071 3.822 1.00 87.44 87 LYS A CA 1
ATOM 646 C C . LYS A 1 87 ? 4.857 16.954 4.214 1.00 87.44 87 LYS A C 1
ATOM 648 O O . LYS A 1 87 ? 5.023 15.966 3.504 1.00 87.44 87 LYS A O 1
ATOM 653 N N . TRP A 1 88 ? 5.472 17.105 5.381 1.00 91.31 88 TRP A N 1
ATOM 654 C CA . TRP A 1 88 ? 6.273 16.045 5.978 1.00 91.31 88 TRP A CA 1
ATOM 655 C C . TRP A 1 88 ? 5.359 14.977 6.569 1.00 91.31 88 TRP A C 1
ATOM 657 O O . TRP A 1 88 ? 4.520 15.282 7.414 1.00 91.31 88 TRP A O 1
ATOM 667 N N . ARG A 1 89 ? 5.548 13.731 6.145 1.00 91.56 89 ARG A N 1
ATOM 668 C CA . ARG A 1 89 ? 4.830 12.557 6.651 1.00 91.56 89 ARG A CA 1
ATOM 669 C C . ARG A 1 89 ? 5.833 11.453 6.967 1.00 91.56 89 ARG A C 1
ATOM 671 O O . ARG A 1 89 ? 6.856 11.334 6.294 1.00 91.56 89 ARG A O 1
ATOM 678 N N . ASN A 1 90 ? 5.555 10.677 8.006 1.00 94.19 90 ASN A N 1
ATOM 679 C CA . ASN A 1 90 ? 6.347 9.509 8.372 1.00 94.19 90 ASN A CA 1
ATOM 680 C C . ASN A 1 90 ? 5.667 8.271 7.786 1.00 94.19 90 ASN A C 1
ATOM 682 O O . ASN A 1 90 ? 4.574 7.941 8.233 1.00 94.19 90 ASN A O 1
ATOM 686 N N . TYR A 1 91 ? 6.259 7.653 6.765 1.00 94.69 91 TYR A N 1
ATOM 687 C CA . TYR A 1 91 ? 5.683 6.514 6.049 1.00 94.69 91 TYR A CA 1
ATOM 688 C C . TYR A 1 91 ? 6.284 5.193 6.519 1.00 94.69 91 TYR A C 1
ATOM 690 O O . TYR A 1 91 ? 7.502 5.093 6.665 1.00 94.69 91 TYR A O 1
ATOM 698 N N . LEU A 1 92 ? 5.441 4.173 6.664 1.00 95.88 92 LEU A N 1
ATOM 699 C CA . LEU A 1 92 ? 5.842 2.778 6.636 1.00 95.88 92 LEU A CA 1
ATOM 700 C C . LEU A 1 92 ? 6.141 2.411 5.180 1.00 95.88 92 LEU A C 1
ATOM 702 O O . LEU A 1 92 ? 5.261 2.443 4.316 1.00 95.88 92 LEU A O 1
ATOM 706 N N . GLN A 1 93 ? 7.401 2.103 4.918 1.00 95.88 93 GLN A N 1
ATOM 707 C CA . GLN A 1 93 ? 7.897 1.691 3.620 1.00 95.88 93 GLN A CA 1
ATOM 708 C C . GLN A 1 93 ? 8.136 0.191 3.577 1.00 95.88 93 GLN A C 1
ATOM 710 O O . GLN A 1 93 ? 8.599 -0.380 4.563 1.00 95.88 93 GLN A O 1
ATOM 715 N N . VAL A 1 94 ? 7.911 -0.400 2.409 1.00 95.69 94 VAL A N 1
ATOM 716 C CA . VAL A 1 94 ? 8.293 -1.775 2.078 1.00 95.69 94 VAL A CA 1
ATOM 717 C C . VAL A 1 94 ? 8.938 -1.802 0.697 1.00 95.69 94 VAL A C 1
ATOM 719 O O . VAL A 1 94 ? 8.508 -1.090 -0.214 1.00 95.69 94 VAL A O 1
ATOM 722 N N . ASP A 1 95 ? 9.994 -2.595 0.546 1.00 94.56 95 ASP A N 1
ATOM 723 C CA . ASP A 1 95 ? 10.638 -2.787 -0.752 1.00 94.56 95 ASP A CA 1
ATOM 724 C C . ASP A 1 95 ? 9.847 -3.795 -1.587 1.00 94.56 95 ASP A C 1
ATOM 726 O O . ASP A 1 95 ? 9.316 -4.778 -1.070 1.00 94.56 95 ASP A O 1
ATOM 730 N N . ALA A 1 96 ? 9.771 -3.555 -2.892 1.00 94.81 96 ALA A N 1
ATOM 731 C CA . ALA A 1 96 ? 9.066 -4.423 -3.818 1.00 94.81 96 ALA A CA 1
ATOM 732 C C . ALA A 1 96 ? 9.752 -4.470 -5.186 1.00 94.81 96 ALA A C 1
ATOM 734 O O . ALA A 1 96 ? 10.659 -3.692 -5.496 1.00 94.81 96 ALA A O 1
ATOM 735 N N . LEU A 1 97 ? 9.310 -5.413 -6.013 1.00 93.69 97 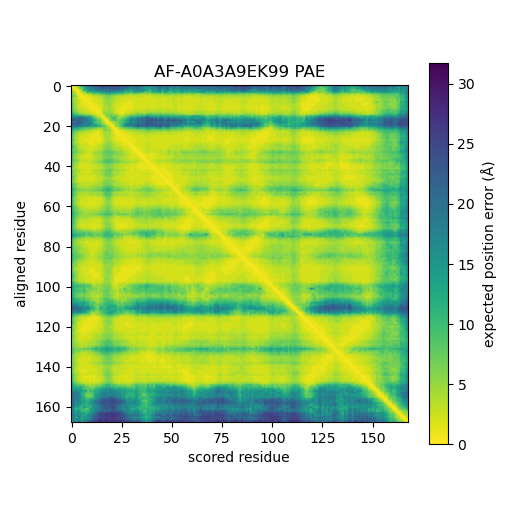LEU A N 1
ATOM 736 C CA . LEU A 1 97 ? 9.905 -5.707 -7.311 1.00 93.69 97 LEU A CA 1
ATOM 737 C C . LEU A 1 97 ? 8.826 -5.700 -8.386 1.00 93.69 97 LEU A C 1
ATOM 739 O O . LEU A 1 97 ? 7.826 -6.399 -8.249 1.00 93.69 97 LEU A O 1
ATOM 743 N N . LEU A 1 98 ? 9.051 -4.972 -9.478 1.00 92.88 98 LEU A N 1
ATOM 744 C CA . LEU A 1 98 ? 8.243 -5.060 -10.699 1.00 92.88 98 LEU A CA 1
ATOM 745 C C . LEU A 1 98 ? 9.006 -5.837 -11.775 1.00 92.88 98 LEU A C 1
ATOM 747 O O . LEU A 1 98 ? 10.220 -5.701 -11.891 1.00 92.88 98 LEU A O 1
ATOM 751 N N . TRP A 1 99 ? 8.331 -6.638 -12.594 1.00 90.94 99 TRP A N 1
ATOM 752 C CA . TRP A 1 99 ? 8.959 -7.436 -13.647 1.00 90.94 99 TRP A CA 1
ATOM 753 C C . TRP A 1 99 ? 9.132 -6.638 -14.939 1.00 90.94 99 TRP A C 1
ATOM 755 O O . TRP A 1 99 ? 8.154 -6.234 -15.563 1.00 90.94 99 TRP A O 1
ATOM 765 N N . THR A 1 100 ? 10.372 -6.502 -15.417 1.00 83.44 100 THR A N 1
ATOM 766 C CA . THR A 1 100 ? 10.665 -5.740 -16.648 1.00 83.44 100 THR A CA 1
ATOM 767 C C . THR A 1 100 ? 10.072 -6.374 -17.903 1.00 83.44 100 THR A C 1
ATOM 769 O O . THR A 1 100 ? 9.770 -5.666 -18.854 1.00 83.44 100 THR A O 1
ATOM 772 N N . LYS A 1 101 ? 9.828 -7.691 -17.906 1.00 83.25 101 LYS A N 1
ATOM 773 C CA . LYS A 1 101 ? 9.131 -8.372 -19.014 1.00 83.25 101 LYS A CA 1
ATOM 774 C C . LYS A 1 101 ? 7.696 -7.877 -19.237 1.00 83.25 101 LYS A C 1
ATOM 776 O O . LYS A 1 101 ? 7.154 -8.142 -20.298 1.00 83.25 101 LYS A O 1
ATOM 781 N N . MET A 1 102 ? 7.098 -7.209 -18.247 1.00 84.81 102 MET A N 1
ATOM 782 C CA . MET A 1 102 ? 5.747 -6.646 -18.323 1.00 84.81 102 MET A CA 1
ATOM 783 C C . MET A 1 102 ? 5.779 -5.150 -18.659 1.00 84.81 102 MET A C 1
ATOM 785 O O . MET A 1 102 ? 4.878 -4.421 -18.264 1.00 84.81 102 MET A O 1
ATOM 789 N N . GLN A 1 103 ? 6.834 -4.659 -19.320 1.00 79.19 103 GLN A N 1
ATOM 790 C CA . GLN A 1 103 ? 7.045 -3.227 -19.554 1.00 79.19 103 GLN A CA 1
ATOM 791 C C . GLN A 1 103 ? 5.865 -2.540 -20.257 1.00 79.19 103 GLN A C 1
ATOM 793 O O . GLN A 1 103 ? 5.585 -1.390 -19.950 1.00 79.19 103 GLN A O 1
ATOM 798 N N . ASP A 1 104 ? 5.153 -3.236 -21.145 1.00 82.50 104 ASP A N 1
ATOM 799 C CA . ASP A 1 104 ? 3.945 -2.738 -21.818 1.00 82.50 104 ASP A CA 1
ATOM 800 C C . ASP A 1 104 ? 2.753 -2.524 -20.868 1.00 82.50 104 ASP A C 1
ATOM 802 O O . ASP A 1 104 ? 1.812 -1.811 -21.208 1.00 82.50 104 ASP A O 1
ATOM 806 N N . LYS A 1 105 ? 2.799 -3.135 -19.680 1.00 82.75 105 LYS A N 1
ATOM 807 C CA . LYS A 1 105 ? 1.805 -3.027 -18.602 1.00 82.75 105 LYS A CA 1
ATOM 808 C C . LYS A 1 105 ? 2.241 -2.107 -17.468 1.00 82.75 105 LYS A C 1
ATOM 810 O O . LYS A 1 105 ? 1.444 -1.814 -16.579 1.00 82.75 105 LYS A O 1
ATOM 815 N N . LEU A 1 106 ? 3.506 -1.693 -17.453 1.00 83.44 106 LEU A N 1
ATOM 816 C CA . LEU A 1 106 ? 4.020 -0.772 -16.449 1.00 83.44 106 LEU A CA 1
ATOM 817 C C . LEU A 1 106 ? 3.720 0.674 -16.868 1.00 83.44 106 LEU A C 1
ATOM 819 O O . LEU A 1 106 ? 3.704 0.978 -18.061 1.00 83.44 106 LEU A O 1
ATOM 823 N N . PRO A 1 107 ? 3.512 1.591 -15.908 1.00 77.81 107 PRO A N 1
ATOM 824 C CA . PRO A 1 107 ? 3.411 3.009 -16.223 1.00 77.81 107 PRO A CA 1
ATOM 825 C C . PRO A 1 107 ? 4.721 3.523 -16.832 1.00 77.81 107 PRO A C 1
ATOM 827 O O . PRO A 1 107 ? 5.784 2.925 -16.650 1.00 77.81 107 PRO A O 1
ATOM 830 N N . ASP A 1 108 ? 4.658 4.669 -17.512 1.00 77.12 108 ASP A N 1
ATOM 831 C CA . ASP A 1 108 ? 5.842 5.326 -18.068 1.00 77.12 108 ASP A CA 1
ATOM 832 C C . ASP A 1 108 ? 6.776 5.803 -16.948 1.00 77.12 108 ASP A C 1
ATOM 834 O O . ASP A 1 108 ? 6.667 6.901 -16.394 1.00 77.12 108 ASP A O 1
ATOM 838 N N . ILE A 1 109 ? 7.725 4.937 -16.610 1.00 73.94 109 ILE A N 1
ATOM 839 C CA . ILE A 1 109 ? 8.729 5.173 -15.584 1.00 73.94 109 ILE A CA 1
ATOM 840 C C . ILE A 1 109 ? 9.794 6.120 -16.138 1.00 73.94 109 ILE A C 1
ATOM 842 O O . ILE A 1 109 ? 10.607 5.762 -16.997 1.00 73.94 109 ILE A O 1
ATOM 846 N N . LYS A 1 110 ? 9.853 7.334 -15.589 1.00 69.62 110 LYS A N 1
ATOM 847 C CA . LYS A 1 110 ? 10.949 8.264 -15.870 1.00 69.62 110 LYS A CA 1
ATOM 848 C C . LYS A 1 110 ? 12.190 7.833 -15.095 1.00 69.62 110 LYS A C 1
ATOM 850 O O . LYS A 1 110 ? 12.226 7.906 -13.864 1.00 69.62 110 LYS A O 1
ATOM 855 N N . LYS A 1 111 ? 13.231 7.408 -15.818 1.00 63.84 111 LYS A N 1
ATOM 856 C CA . LYS A 1 111 ? 14.543 7.092 -15.230 1.00 63.84 111 LYS A CA 1
ATOM 857 C C . LYS A 1 111 ? 15.075 8.292 -14.442 1.00 63.84 111 LYS A C 1
ATOM 859 O O . LYS A 1 111 ? 15.023 9.419 -14.927 1.00 63.84 111 LYS A O 1
ATOM 864 N N . ASN A 1 112 ? 15.624 8.027 -13.256 1.00 57.94 112 ASN A N 1
ATOM 865 C CA . ASN A 1 112 ? 16.202 9.023 -12.343 1.00 57.94 112 ASN A CA 1
ATOM 866 C C . ASN A 1 112 ? 15.221 10.089 -11.830 1.00 57.94 112 ASN A C 1
ATOM 868 O O . ASN A 1 112 ? 15.655 11.151 -11.377 1.00 57.94 112 ASN A O 1
ATOM 872 N N . SER A 1 113 ? 13.914 9.828 -11.889 1.00 67.69 113 SER A N 1
ATOM 873 C CA . SER A 1 113 ? 12.948 10.719 -11.264 1.00 67.69 113 SER A CA 1
ATOM 874 C C . SER A 1 113 ? 12.888 10.503 -9.748 1.00 67.69 113 SER A C 1
ATOM 876 O O . SER A 1 113 ? 12.913 9.370 -9.274 1.00 67.69 113 SER A O 1
ATOM 878 N N . LYS A 1 114 ? 12.781 11.603 -8.993 1.00 67.00 114 LYS A N 1
ATOM 879 C CA . LYS A 1 114 ? 12.399 11.590 -7.569 1.00 67.00 114 LYS A CA 1
ATOM 880 C C . LYS A 1 114 ? 10.879 11.647 -7.384 1.00 67.00 114 LYS A C 1
ATOM 882 O O . LYS A 1 114 ? 10.413 11.881 -6.272 1.00 67.00 114 LYS A O 1
ATOM 887 N N . ASP A 1 115 ? 10.130 11.493 -8.473 1.00 83.62 115 ASP A N 1
ATOM 888 C CA . ASP A 1 115 ? 8.677 11.508 -8.452 1.00 83.62 115 ASP A CA 1
ATOM 889 C C . ASP A 1 115 ? 8.139 10.301 -7.682 1.00 83.62 115 ASP A C 1
ATOM 891 O O . ASP A 1 115 ? 8.696 9.197 -7.706 1.00 83.62 115 ASP A O 1
ATOM 895 N N . PHE A 1 116 ? 7.014 10.540 -7.023 1.00 88.38 116 PHE A N 1
ATOM 896 C CA . PHE A 1 116 ? 6.174 9.495 -6.475 1.00 88.38 116 PHE A CA 1
ATOM 897 C C . PHE A 1 116 ? 5.127 9.101 -7.513 1.00 88.38 116 PHE A C 1
ATOM 899 O O . PHE A 1 116 ? 4.527 9.956 -8.164 1.00 88.38 116 PHE A O 1
ATOM 906 N N . TYR A 1 117 ? 4.903 7.802 -7.639 1.00 89.88 117 TYR A N 1
ATOM 907 C CA . TYR A 1 117 ? 3.891 7.207 -8.501 1.00 89.88 117 TYR A CA 1
ATOM 908 C C . TYR A 1 117 ? 2.772 6.633 -7.630 1.00 89.88 117 TYR A C 1
ATOM 910 O O . TYR A 1 117 ? 3.019 6.248 -6.486 1.00 89.88 117 TYR A O 1
ATOM 918 N N . ASN A 1 118 ? 1.546 6.587 -8.148 1.00 91.00 118 ASN A N 1
ATOM 919 C CA . ASN A 1 118 ? 0.392 6.124 -7.380 1.00 91.00 118 ASN A CA 1
ATOM 920 C C . ASN A 1 118 ? 0.267 4.596 -7.438 1.00 91.00 118 ASN A C 1
ATOM 922 O O . ASN A 1 118 ? 0.510 3.962 -8.466 1.00 91.00 118 ASN A O 1
ATOM 926 N N . ILE A 1 119 ? -0.133 4.008 -6.318 1.00 92.94 119 ILE A N 1
ATOM 927 C CA . ILE A 1 119 ? -0.457 2.588 -6.198 1.00 92.94 119 ILE A CA 1
ATOM 928 C C . ILE A 1 119 ? -1.620 2.452 -5.223 1.00 92.94 119 ILE A C 1
ATOM 930 O O . ILE A 1 119 ? -1.688 3.164 -4.227 1.00 92.94 119 ILE A O 1
ATOM 934 N N . GLU A 1 120 ? -2.558 1.569 -5.511 1.00 93.31 120 GLU A N 1
ATOM 935 C CA . GLU A 1 120 ? -3.624 1.207 -4.585 1.00 93.31 120 GLU A CA 1
ATOM 936 C C . GLU A 1 120 ? -3.209 -0.031 -3.794 1.00 93.31 120 GLU A C 1
ATOM 938 O O . GLU A 1 120 ? -2.487 -0.893 -4.297 1.00 93.31 120 GLU A O 1
ATOM 943 N N . VAL A 1 121 ? -3.648 -0.105 -2.544 1.00 93.44 121 VAL A N 1
ATOM 944 C CA . VAL A 1 121 ? -3.377 -1.216 -1.637 1.00 93.44 121 VAL A CA 1
ATOM 945 C C . VAL A 1 121 ? -4.710 -1.777 -1.182 1.00 93.44 121 VAL A C 1
ATOM 947 O O . VAL A 1 121 ? -5.529 -1.064 -0.601 1.00 93.44 121 VAL A O 1
ATOM 950 N N . ASP A 1 122 ? -4.912 -3.055 -1.463 1.00 92.19 122 ASP A N 1
ATOM 951 C CA . ASP A 1 122 ? -6.085 -3.805 -1.056 1.00 92.19 122 ASP A CA 1
ATOM 952 C C . ASP A 1 122 ? -5.828 -4.404 0.329 1.00 92.19 122 ASP A C 1
ATOM 954 O O . ASP A 1 122 ? -4.857 -5.138 0.550 1.00 92.19 122 ASP A O 1
ATOM 958 N N . LEU A 1 123 ? -6.700 -4.054 1.267 1.00 92.62 123 LEU A N 1
ATOM 959 C CA . LEU A 1 123 ? -6.695 -4.522 2.642 1.00 92.62 123 LEU A CA 1
ATOM 960 C C . LEU A 1 123 ? -7.865 -5.475 2.870 1.00 92.62 123 LEU A C 1
ATOM 962 O O . LEU A 1 123 ? -8.951 -5.248 2.334 1.00 92.62 123 LEU A O 1
ATOM 966 N N . ALA A 1 124 ? -7.653 -6.473 3.718 1.00 91.31 124 ALA A N 1
ATOM 967 C CA . ALA A 1 124 ? -8.677 -7.387 4.210 1.00 91.31 124 ALA A CA 1
ATOM 968 C C . ALA A 1 124 ? -8.723 -7.386 5.740 1.00 91.31 124 ALA A C 1
ATOM 970 O O . ALA A 1 124 ? -7.858 -6.789 6.392 1.00 91.31 124 ALA A O 1
ATOM 971 N N . ASP A 1 125 ? -9.744 -8.050 6.288 1.00 91.06 125 ASP A N 1
ATOM 972 C CA . ASP A 1 125 ? -9.906 -8.282 7.727 1.00 91.06 125 ASP A CA 1
ATOM 973 C C . ASP A 1 125 ? -9.799 -6.980 8.538 1.00 91.06 125 ASP A C 1
ATOM 975 O O . ASP A 1 125 ? -9.149 -6.903 9.581 1.00 91.06 125 ASP A O 1
ATOM 979 N N . VAL A 1 126 ? -10.408 -5.907 8.016 1.00 90.38 126 VAL A N 1
ATOM 980 C CA . VAL A 1 126 ? -10.283 -4.572 8.601 1.00 90.38 126 VAL A CA 1
ATOM 981 C C . VAL A 1 126 ? -11.186 -4.475 9.825 1.00 90.38 126 VAL A C 1
ATOM 983 O O . VAL A 1 126 ? -12.413 -4.335 9.729 1.00 90.38 126 VAL A O 1
ATOM 986 N N . GLU A 1 127 ? -10.566 -4.491 10.997 1.00 91.88 127 GLU A N 1
ATOM 987 C CA . GLU A 1 127 ? -11.231 -4.273 12.272 1.00 91.88 127 GLU A CA 1
ATOM 988 C C . GLU A 1 127 ? -11.243 -2.787 12.616 1.00 91.88 127 GLU A C 1
ATOM 990 O O . GLU A 1 127 ? -10.212 -2.108 12.602 1.00 91.88 127 GLU A O 1
ATOM 995 N N . SER A 1 128 ? -12.434 -2.259 12.914 1.00 90.50 128 SER A N 1
ATOM 996 C CA . SER A 1 128 ? -12.578 -0.855 13.283 1.00 90.50 128 SER A CA 1
ATOM 997 C C . SER A 1 128 ? -13.759 -0.563 14.203 1.00 90.50 128 SER A C 1
ATOM 999 O O . SER A 1 128 ? -14.825 -1.199 14.128 1.00 90.50 128 SER A O 1
ATOM 1001 N N . ASP A 1 129 ? -13.574 0.489 15.000 1.00 90.56 129 ASP A N 1
ATOM 1002 C CA . ASP A 1 129 ? -14.565 1.018 15.930 1.00 90.56 129 ASP A CA 1
ATOM 1003 C C . ASP A 1 129 ? -14.977 2.445 15.575 1.00 90.56 129 ASP A C 1
ATOM 1005 O O . ASP A 1 129 ? -14.145 3.332 15.367 1.00 90.56 129 ASP A O 1
ATOM 1009 N N . LEU A 1 130 ? -16.293 2.670 15.517 1.00 90.81 130 LEU A N 1
ATOM 1010 C CA . LEU A 1 130 ? -16.863 3.992 15.282 1.00 90.81 130 LEU A CA 1
ATOM 1011 C C . LEU A 1 130 ? -16.748 4.838 16.550 1.00 90.81 130 LEU A C 1
ATOM 1013 O O . LEU A 1 130 ? -17.374 4.545 17.567 1.00 90.81 130 LEU A O 1
ATOM 1017 N N . GLN A 1 131 ? -16.011 5.934 16.451 1.00 88.31 131 GLN A N 1
ATOM 1018 C CA . GLN A 1 131 ? -15.855 6.905 17.520 1.00 88.31 131 GLN A CA 1
ATOM 1019 C C . GLN A 1 131 ? -16.950 7.979 17.482 1.00 88.31 131 GLN A C 1
ATOM 1021 O O . GLN A 1 131 ? -17.595 8.221 16.459 1.00 88.31 131 GLN A O 1
ATOM 1026 N N . GLY A 1 132 ? -17.129 8.694 18.599 1.00 85.75 132 GLY A N 1
ATOM 1027 C CA . GLY A 1 132 ? -18.133 9.763 18.735 1.00 85.75 132 GLY A CA 1
ATOM 1028 C C . GLY A 1 132 ? -17.958 10.947 17.769 1.00 85.75 132 GLY A C 1
ATOM 1029 O O . GLY A 1 132 ? -18.899 11.703 17.547 1.00 85.75 132 GLY A O 1
ATOM 1030 N N . ASN A 1 133 ? -16.780 11.087 17.154 1.00 85.88 133 ASN A N 1
ATOM 1031 C CA . ASN A 1 133 ? -16.489 12.077 16.112 1.00 85.88 133 ASN A CA 1
ATOM 1032 C C . ASN A 1 133 ? -16.860 11.604 14.689 1.00 85.88 133 ASN A C 1
ATOM 1034 O O . ASN A 1 133 ? -16.635 12.333 13.725 1.00 85.88 133 ASN A O 1
ATOM 1038 N N . GLY A 1 134 ? -17.412 10.395 14.544 1.00 85.56 134 GLY A N 1
ATOM 1039 C CA . GLY A 1 134 ? -17.835 9.833 13.264 1.00 85.56 134 GLY A CA 1
ATOM 1040 C C . GLY A 1 134 ? -16.729 9.161 12.442 1.00 85.56 134 GLY A C 1
ATOM 1041 O O . GLY A 1 134 ? -16.996 8.796 11.294 1.00 85.56 134 GLY A O 1
ATOM 1042 N N . LEU A 1 135 ? -15.520 9.000 12.995 1.00 87.50 135 LEU A N 1
ATOM 1043 C CA . LEU A 1 135 ? -14.421 8.247 12.380 1.00 87.50 135 LEU A CA 1
ATOM 1044 C C . LEU A 1 135 ? -14.420 6.788 12.847 1.00 87.50 135 LEU A C 1
ATOM 1046 O O . LEU A 1 135 ? -14.719 6.499 14.003 1.00 87.50 135 LEU A O 1
ATOM 1050 N N . TYR A 1 136 ? -14.042 5.887 11.950 1.00 89.81 136 TYR A N 1
ATOM 1051 C CA . TYR A 1 136 ? -13.751 4.487 12.235 1.00 89.81 136 TYR A CA 1
ATOM 1052 C C . TYR A 1 136 ? -12.257 4.359 12.522 1.00 89.81 136 TYR A C 1
ATOM 1054 O O . TYR A 1 136 ? -11.438 4.534 11.621 1.00 89.81 136 TYR A O 1
ATOM 1062 N N . VAL A 1 137 ? -11.883 4.099 13.770 1.00 92.06 137 VAL A N 1
ATOM 1063 C CA . VAL A 1 137 ? -10.478 3.877 14.133 1.00 92.06 137 VAL A CA 1
ATOM 1064 C C . VAL A 1 137 ? -10.139 2.426 13.844 1.00 92.06 137 VAL A C 1
ATOM 1066 O O . VAL A 1 137 ? -10.771 1.534 14.402 1.00 92.06 137 VAL A O 1
ATOM 1069 N N . VAL A 1 138 ? -9.176 2.208 12.952 1.00 92.00 138 VAL A N 1
ATOM 1070 C CA . VAL A 1 138 ? -8.704 0.882 12.549 1.00 92.00 138 VAL A CA 1
ATOM 1071 C C . VAL A 1 138 ? -7.700 0.365 13.577 1.00 92.00 138 VAL A C 1
ATOM 1073 O O . VAL A 1 138 ? -6.712 1.045 13.891 1.00 92.00 138 VAL A O 1
ATOM 1076 N N . SER A 1 139 ? -7.970 -0.834 14.092 1.00 92.38 139 SER A N 1
ATOM 1077 C CA . SER A 1 139 ? -7.157 -1.541 15.090 1.00 92.38 139 SER A CA 1
ATOM 1078 C C . SER A 1 139 ? -6.352 -2.695 14.493 1.00 92.38 139 SER A C 1
ATOM 1080 O O . SER A 1 139 ? -5.262 -2.977 14.982 1.00 92.38 139 SER A O 1
ATOM 1082 N N . ALA A 1 140 ? -6.852 -3.328 13.430 1.00 92.75 140 ALA A N 1
ATOM 1083 C CA . ALA A 1 140 ? -6.180 -4.417 12.725 1.00 92.75 140 ALA A CA 1
ATOM 1084 C C . ALA A 1 140 ? -6.613 -4.464 11.253 1.00 92.75 140 ALA A C 1
ATOM 1086 O O . ALA A 1 140 ? -7.703 -4.005 10.905 1.00 92.75 140 ALA A O 1
ATOM 1087 N N . PHE A 1 141 ? -5.730 -4.973 10.397 1.00 94.06 141 PHE A N 1
ATOM 1088 C CA . PHE A 1 141 ? -5.970 -5.231 8.978 1.00 94.06 141 PHE A CA 1
ATOM 1089 C C . PHE A 1 141 ? -4.834 -6.098 8.420 1.00 94.06 141 PHE A C 1
ATOM 1091 O O . PHE A 1 141 ? -3.744 -6.141 8.994 1.00 94.06 141 PHE A O 1
ATOM 1098 N N . SER A 1 142 ? -5.053 -6.703 7.256 1.00 93.50 142 SER A N 1
ATOM 1099 C CA . SER A 1 142 ? -4.015 -7.397 6.486 1.00 93.50 142 SER A CA 1
ATOM 1100 C C . SER A 1 142 ? -3.879 -6.795 5.092 1.00 93.50 142 SER A C 1
ATOM 1102 O O . SER A 1 142 ? -4.866 -6.367 4.498 1.00 93.50 142 SER A O 1
ATOM 1104 N N . VAL A 1 143 ? -2.656 -6.756 4.556 1.00 94.38 143 VAL A N 1
ATOM 1105 C CA . VAL A 1 143 ? -2.395 -6.315 3.177 1.00 94.38 143 VAL A CA 1
ATOM 1106 C C . VAL A 1 143 ? -2.447 -7.531 2.257 1.00 94.38 143 VAL A C 1
ATOM 1108 O O . VAL A 1 143 ? -1.643 -8.445 2.410 1.00 94.38 143 VAL A O 1
ATOM 1111 N N . ILE A 1 144 ? -3.370 -7.542 1.296 1.00 93.81 144 ILE A N 1
ATOM 1112 C CA . ILE A 1 144 ? -3.612 -8.713 0.434 1.00 93.81 144 ILE A CA 1
ATOM 1113 C C . ILE A 1 144 ? -3.230 -8.495 -1.032 1.00 93.81 144 ILE A C 1
ATOM 1115 O O . ILE A 1 144 ? -3.076 -9.460 -1.779 1.00 93.81 144 ILE A O 1
ATOM 1119 N N . GLY A 1 145 ? -3.048 -7.246 -1.458 1.00 94.56 145 GLY A N 1
ATOM 1120 C CA . GLY A 1 145 ? -2.656 -6.938 -2.827 1.00 94.56 145 GLY A CA 1
ATOM 1121 C C . GLY A 1 145 ? -2.292 -5.477 -3.027 1.00 94.56 145 GLY A C 1
ATOM 1122 O O . GLY A 1 145 ? -2.665 -4.605 -2.241 1.00 94.56 145 GLY A O 1
ATOM 1123 N N . CYS A 1 146 ? -1.576 -5.209 -4.112 1.00 95.75 146 CYS A N 1
ATOM 1124 C CA . CYS A 1 146 ? -1.342 -3.861 -4.603 1.00 95.75 146 CYS A CA 1
ATOM 1125 C C . CYS A 1 146 ? -1.681 -3.762 -6.090 1.00 95.75 146 CYS A C 1
ATOM 1127 O O . CYS A 1 146 ? -1.487 -4.713 -6.848 1.00 95.75 146 CYS A O 1
ATOM 1129 N N . ARG A 1 147 ? -2.112 -2.584 -6.532 1.00 94.31 147 ARG A N 1
ATOM 1130 C CA . ARG A 1 147 ? -2.469 -2.309 -7.924 1.00 94.31 147 ARG A CA 1
ATOM 1131 C C . ARG A 1 147 ? -1.833 -1.018 -8.399 1.00 94.31 147 ARG A C 1
ATOM 1133 O O . ARG A 1 147 ? -2.037 0.031 -7.792 1.00 94.31 147 ARG A O 1
ATOM 1140 N N . LEU A 1 148 ? -1.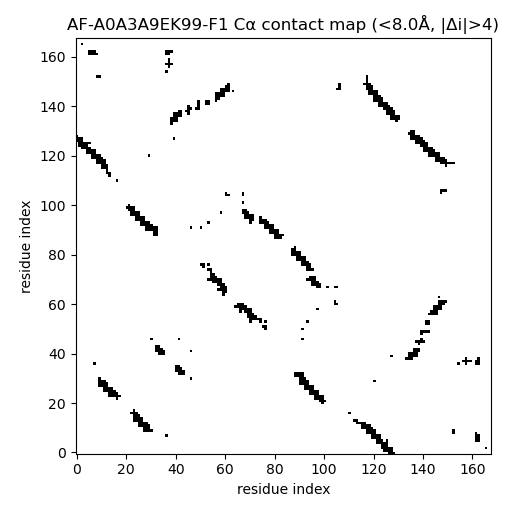068 -1.079 -9.486 1.00 92.69 148 LEU A N 1
ATOM 1141 C CA . LEU A 1 148 ? -0.522 0.132 -10.100 1.00 92.69 148 LEU A CA 1
ATOM 1142 C C . LEU A 1 148 ? -1.667 1.006 -10.621 1.00 92.69 148 LEU A C 1
ATOM 1144 O O . LEU A 1 148 ? -2.625 0.490 -11.180 1.00 92.69 148 LEU A O 1
ATOM 1148 N N . THR A 1 149 ? -1.582 2.324 -10.461 1.00 88.06 149 THR A N 1
ATOM 1149 C CA . THR A 1 149 ? -2.613 3.230 -10.985 1.00 88.06 149 THR A CA 1
ATOM 1150 C C . THR A 1 149 ? -1.988 4.528 -11.465 1.00 88.06 149 THR A C 1
ATOM 1152 O O . THR A 1 149 ? -1.056 5.053 -10.856 1.00 88.06 149 THR A O 1
ATOM 1155 N N . GLN A 1 150 ? -2.494 5.072 -12.571 1.00 79.12 150 GLN A N 1
ATOM 1156 C CA . GLN A 1 150 ? -2.059 6.389 -13.045 1.00 79.12 150 GLN A CA 1
ATOM 1157 C C . GLN A 1 150 ? -2.854 7.530 -12.407 1.00 79.12 150 GLN A C 1
ATOM 1159 O O . GLN A 1 150 ? -2.547 8.708 -12.604 1.00 79.12 150 GLN A O 1
ATOM 1164 N N . GLN A 1 151 ? -3.881 7.203 -11.627 1.00 71.69 151 GLN A N 1
ATOM 1165 C CA . GLN A 1 151 ? -4.769 8.202 -11.065 1.00 71.69 151 GLN A CA 1
ATOM 1166 C C . GLN A 1 151 ? -4.111 8.929 -9.904 1.00 71.69 151 GLN A C 1
ATOM 1168 O O . GLN A 1 151 ? -3.599 8.313 -8.974 1.00 71.69 151 GLN A O 1
ATOM 1173 N N . ALA A 1 152 ? -4.148 10.260 -9.964 1.00 65.56 152 ALA A N 1
ATOM 1174 C CA . ALA A 1 152 ? -3.622 11.101 -8.904 1.00 65.56 152 ALA A CA 1
ATOM 1175 C C . ALA A 1 152 ? -4.349 10.812 -7.586 1.00 65.56 152 ALA A C 1
ATOM 1177 O O . ALA A 1 152 ? -5.579 10.904 -7.505 1.00 65.56 152 ALA A O 1
ATOM 1178 N N . THR A 1 153 ? -3.577 10.496 -6.549 1.00 62.91 153 THR A N 1
ATOM 1179 C CA . THR A 1 153 ? -4.125 10.358 -5.206 1.00 62.91 153 THR A CA 1
ATOM 1180 C C . THR A 1 153 ? -4.390 11.734 -4.616 1.00 62.91 153 THR A C 1
ATOM 1182 O O . THR A 1 153 ? -3.462 12.484 -4.321 1.00 62.91 153 THR A O 1
ATOM 1185 N N . ASP A 1 154 ? -5.658 12.050 -4.368 1.00 59.22 154 ASP A N 1
ATOM 1186 C CA . ASP A 1 154 ? -6.010 13.182 -3.522 1.00 59.22 154 ASP A CA 1
ATOM 1187 C C . ASP A 1 154 ? -6.163 12.723 -2.063 1.00 59.22 154 ASP A C 1
ATOM 1189 O O . ASP A 1 154 ? -7.198 12.210 -1.642 1.00 59.22 154 ASP A O 1
ATOM 1193 N N . TYR A 1 155 ? -5.100 12.922 -1.282 1.00 55.69 155 TYR A N 1
ATOM 1194 C CA . TYR A 1 155 ? -5.067 12.652 0.161 1.00 55.69 155 TYR A CA 1
ATOM 1195 C C . TYR A 1 155 ? -5.918 13.625 0.994 1.00 55.69 155 TYR A C 1
ATOM 1197 O O . TYR A 1 155 ? -5.996 13.476 2.213 1.00 55.69 155 TYR A O 1
ATOM 1205 N N . SER A 1 156 ? -6.485 14.670 0.382 1.00 49.62 156 SER A N 1
ATOM 1206 C CA . SER A 1 156 ? -7.300 15.674 1.071 1.00 49.62 156 SER A CA 1
ATOM 1207 C C . SER A 1 156 ? -8.801 15.413 0.963 1.00 49.62 156 SER A C 1
ATOM 1209 O O . SER A 1 156 ? -9.568 15.929 1.780 1.00 49.62 156 SER A O 1
ATOM 1211 N N . THR A 1 157 ? -9.236 14.594 0.003 1.00 45.84 157 THR A N 1
ATOM 1212 C CA . THR A 1 157 ? -10.653 14.292 -0.178 1.00 45.84 157 THR A CA 1
ATOM 1213 C C . THR A 1 157 ? -11.070 13.042 0.586 1.00 45.84 157 THR A C 1
ATOM 1215 O O . THR A 1 157 ? -10.627 11.922 0.336 1.00 45.84 157 THR A O 1
ATOM 1218 N N . PHE A 1 158 ? -12.045 13.237 1.476 1.00 50.38 158 PHE A N 1
ATOM 1219 C CA . PHE A 1 158 ? -12.904 12.195 2.036 1.00 50.38 158 PHE A CA 1
ATOM 1220 C C . PHE A 1 158 ? -13.794 11.614 0.925 1.00 50.38 158 PHE A C 1
ATOM 1222 O O . PHE A 1 158 ? -15.007 11.820 0.904 1.00 50.38 158 PHE A O 1
ATOM 1229 N N . SER A 1 159 ? -13.197 10.972 -0.078 1.00 46.94 159 SER A N 1
ATOM 1230 C CA . SER A 1 159 ? -13.950 10.420 -1.197 1.00 46.94 159 SER A CA 1
ATOM 1231 C C . SER A 1 159 ? -14.555 9.066 -0.816 1.00 46.94 159 SER A C 1
ATOM 1233 O O . SER A 1 159 ? -13.919 8.239 -0.165 1.00 46.94 159 SER A O 1
ATOM 1235 N N . ASN A 1 160 ? -15.781 8.803 -1.282 1.00 51.91 160 ASN A N 1
ATOM 1236 C CA . ASN A 1 160 ? -16.454 7.496 -1.166 1.00 51.91 160 ASN A CA 1
ATOM 1237 C C . ASN A 1 160 ? -15.742 6.372 -1.952 1.00 51.91 160 ASN A C 1
ATOM 1239 O O . ASN A 1 160 ? -16.257 5.257 -2.038 1.00 51.91 160 ASN A O 1
ATOM 1243 N N . ARG A 1 161 ? -14.607 6.677 -2.593 1.00 54.09 161 ARG A N 1
ATOM 1244 C CA . ARG A 1 161 ? -13.873 5.775 -3.476 1.00 54.09 161 ARG A CA 1
ATOM 1245 C C . ARG A 1 161 ? -13.129 4.691 -2.707 1.00 54.09 161 ARG A C 1
ATOM 1247 O O . ARG A 1 161 ? -13.168 3.537 -3.109 1.00 54.09 161 ARG A O 1
ATOM 1254 N N . TYR A 1 162 ? -12.509 5.065 -1.595 1.00 57.94 162 TYR A N 1
ATOM 1255 C CA . TYR A 1 162 ? -11.584 4.217 -0.841 1.00 57.94 162 TYR A CA 1
ATOM 1256 C C . TYR A 1 162 ? -12.248 3.559 0.366 1.00 57.94 162 TYR A C 1
ATOM 1258 O O . TYR A 1 162 ? -11.617 3.348 1.388 1.00 57.94 162 TYR A O 1
ATOM 1266 N N . GLY A 1 163 ? -13.559 3.321 0.286 1.00 51.78 163 GLY A N 1
ATOM 1267 C CA . GLY A 1 163 ? -14.343 2.738 1.367 1.00 51.78 163 GLY A CA 1
ATOM 1268 C C . GLY A 1 163 ? -15.823 3.026 1.185 1.00 51.78 163 GLY A C 1
ATOM 1269 O O . GLY A 1 163 ? -16.312 4.102 1.538 1.00 51.78 163 GLY A O 1
ATOM 1270 N N . LYS A 1 164 ? -16.568 2.055 0.644 1.00 48.78 164 LYS A N 1
ATOM 1271 C CA . LYS A 1 164 ? -18.023 2.059 0.814 1.00 48.78 164 LYS A CA 1
ATOM 1272 C C . LYS A 1 164 ? -18.305 1.815 2.291 1.00 48.78 164 LYS A C 1
ATOM 1274 O O . LYS A 1 164 ? -17.791 0.866 2.870 1.00 48.78 164 LYS A O 1
ATOM 1279 N N . LEU A 1 165 ? -19.159 2.652 2.875 1.00 47.38 165 LEU A N 1
ATOM 1280 C CA . LEU A 1 165 ? -19.759 2.354 4.172 1.00 47.38 165 LEU A CA 1
ATOM 1281 C C . LEU A 1 165 ? -20.395 0.953 4.099 1.00 47.38 165 LEU A C 1
ATOM 1283 O O . LEU A 1 165 ? -21.113 0.693 3.122 1.00 47.38 165 LEU A O 1
ATOM 1287 N N . PRO A 1 166 ? -20.207 0.074 5.099 1.00 42.38 166 PRO A N 1
ATOM 1288 C CA . PRO A 1 166 ? -21.083 -1.078 5.232 1.00 42.38 166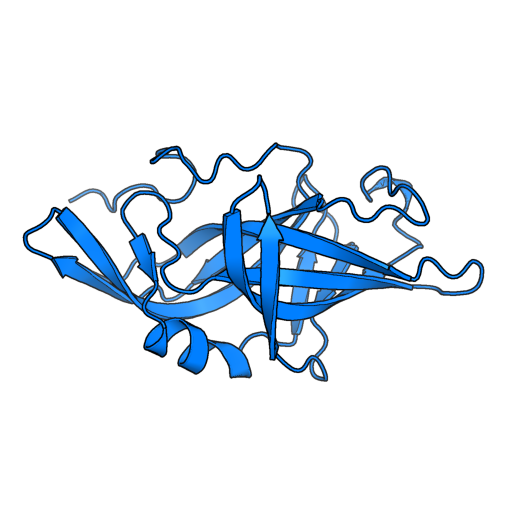 PRO A CA 1
ATOM 1289 C C . PRO A 1 166 ? -22.517 -0.543 5.314 1.00 42.38 166 PRO A C 1
ATOM 1291 O O . PRO A 1 166 ? -22.821 0.354 6.110 1.00 42.38 166 PRO A O 1
ATOM 1294 N N . LYS A 1 167 ? -23.391 -1.019 4.419 1.00 39.66 167 LYS A N 1
ATOM 1295 C CA . LYS A 1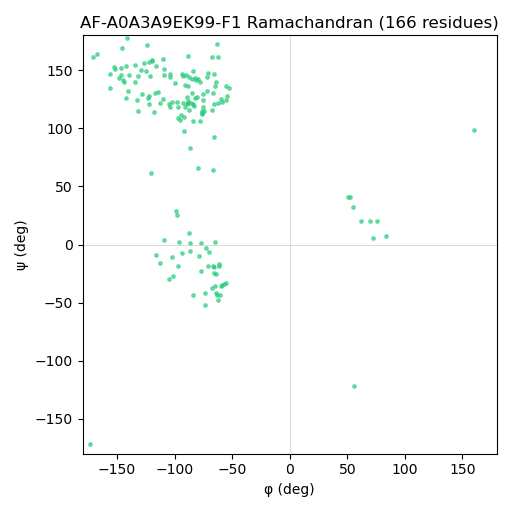 167 ? -24.817 -0.700 4.513 1.00 39.66 167 LYS A CA 1
ATOM 1296 C C . LYS A 1 167 ? -25.310 -1.290 5.835 1.00 39.66 167 LYS A C 1
ATOM 1298 O O . LYS A 1 167 ? -25.131 -2.483 6.060 1.00 39.66 167 LYS A O 1
ATOM 1303 N N . ARG A 1 168 ? -25.849 -0.425 6.697 1.00 42.09 168 ARG A N 1
ATOM 1304 C CA . ARG A 1 168 ? -26.606 -0.829 7.887 1.00 42.09 168 ARG A CA 1
ATOM 1305 C C . ARG A 1 168 ? -27.765 -1.739 7.508 1.00 42.09 168 ARG A C 1
ATOM 1307 O O . ARG A 1 168 ? -28.361 -1.483 6.435 1.00 42.09 168 ARG A O 1
#

pLDDT: mean 83.54, std 14.27, range [39.66, 96.81]

Radius of gyration: 15.76 Å; Cα contacts (8 Å, |Δi|>4): 385; chains: 1; bounding box: 47×33×41 Å

Foldseek 3Di:
DWDFKWKDKWWKDWDDDDPPDQKTKMKTLDAWDQQAAQQETEHPQQCVVQQLQQAQAFEAFQVRPDGFWGQHNPWHWDWDWDQDPNDTTTTTMTMMIGGVVCVVRDPPDDPPDPDIFMKMWMKGRFDWDQDPVRGTYTNYIYTHYMYGDRDDDDSPDSDCPRDPDDDD

Mean predicted aligned error: 6.7 Å

Solvent-accessible surface area (backbone atoms only — not comparable to full-atom values): 9209 Å² total; per-residue (Å²): 96,79,41,70,67,40,46,42,78,30,35,31,36,67,74,44,80,54,94,87,48,70,43,31,39,30,38,32,41,57,49,40,73,70,38,56,50,48,51,40,33,42,37,63,65,22,55,58,67,31,45,81,56,56,36,67,25,46,24,22,23,68,86,65,80,44,83,38,32,33,25,43,73,86,34,61,63,46,81,47,79,43,77,54,97,92,38,80,44,46,21,42,28,36,44,31,39,34,40,48,91,42,52,94,62,48,76,92,77,64,83,92,47,90,59,75,42,38,28,38,36,36,31,29,64,30,34,32,46,79,43,98,86,71,37,28,42,31,60,40,48,42,61,68,32,32,31,42,39,90,61,83,78,62,85,83,57,72,43,70,82,43,46,73,76,80,81,127

Secondary structure (DSSP, 8-state):
--EEEEEEEEEEEEEE--TT-SEEEEEEEEEETT-EETTEEE-HHHHHHHTTT--SEEEE-TTS-SEEEEE-TT--EEEEEEEETTEEEEEEEEEEEEEGGGGGGS----TT----EEEEEEEEEEEEEE-TTS-EEEEEEEEEEEEE--S---TT---GGG-PPPP-

Nearest PDB structures (foldseek):
  2p8j-assembly1_B  TM=5.632E-01  e=5.781E+00  Clostridium acetobutylicum
  3jad-assembly1_A  TM=4.424E-01  e=4.595E+00  Danio rerio
  7tvi-assembly1_B  TM=4.539E-01  e=7.702E+00  Danio rerio